Protein AF-A0A4R0I4P5-F1 (afdb_monomer_lite)

Organism: NCBI:txid1124744

pLDDT: mean 71.06, std 12.17, range [37.91, 92.75]

Structure (mmCIF, N/CA/C/O backbone):
data_AF-A0A4R0I4P5-F1
#
_entry.id   AF-A0A4R0I4P5-F1
#
loop_
_atom_site.group_PDB
_atom_site.id
_atom_site.type_symbol
_atom_site.label_atom_id
_atom_site.label_alt_id
_atom_site.label_comp_id
_atom_site.label_asym_id
_atom_site.label_entity_id
_atom_site.label_seq_id
_atom_site.pdbx_PDB_ins_code
_atom_site.Cartn_x
_atom_site.Cartn_y
_atom_site.Cartn_z
_atom_site.occupancy
_atom_site.B_iso_or_equiv
_atom_site.auth_seq_id
_atom_site.auth_comp_id
_atom_site.auth_asym_id
_atom_site.auth_atom_id
_atom_site.pdbx_PDB_model_num
ATOM 1 N N . MET A 1 1 ? 44.957 17.569 17.118 1.00 37.91 1 MET A N 1
ATOM 2 C CA . MET A 1 1 ? 44.377 16.344 17.706 1.00 37.91 1 MET A CA 1
ATOM 3 C C . MET A 1 1 ? 42.873 16.520 17.704 1.00 37.91 1 MET A C 1
ATOM 5 O O . MET A 1 1 ? 42.341 17.150 18.605 1.00 37.91 1 MET A O 1
ATOM 9 N N . THR A 1 2 ? 42.212 16.079 16.639 1.00 39.25 2 THR A N 1
ATOM 10 C CA . THR A 1 2 ? 40.757 16.198 16.506 1.00 39.25 2 THR A CA 1
ATOM 11 C C . THR A 1 2 ? 40.171 14.865 16.936 1.00 39.25 2 THR A C 1
ATOM 13 O O . THR A 1 2 ? 40.421 13.850 16.290 1.00 39.25 2 THR A O 1
ATOM 16 N N . ALA A 1 3 ? 39.478 14.850 18.072 1.00 44.28 3 ALA A N 1
ATOM 17 C CA . ALA A 1 3 ? 38.746 13.679 18.522 1.00 44.28 3 ALA A CA 1
ATOM 18 C C . ALA A 1 3 ? 37.551 13.480 17.581 1.00 44.28 3 ALA A C 1
ATOM 20 O O . ALA A 1 3 ? 36.621 14.285 17.575 1.00 44.28 3 ALA A O 1
ATOM 21 N N . VAL A 1 4 ? 37.607 12.434 16.755 1.00 45.34 4 VAL A N 1
ATOM 22 C CA . VAL A 1 4 ? 36.431 11.904 16.063 1.00 45.34 4 VAL A CA 1
ATOM 23 C C . VAL A 1 4 ? 35.509 11.376 17.153 1.00 45.34 4 VAL A C 1
ATOM 25 O O . VAL A 1 4 ? 35.844 10.419 17.850 1.00 45.34 4 VAL A O 1
ATOM 28 N N . GLY A 1 5 ? 34.387 12.065 17.357 1.00 43.12 5 GLY A N 1
ATOM 29 C CA . GLY A 1 5 ? 33.319 11.580 18.213 1.00 43.12 5 GLY A CA 1
ATOM 30 C C . GLY A 1 5 ? 32.831 10.255 17.649 1.00 43.12 5 GLY A C 1
ATOM 31 O O . GLY A 1 5 ? 32.255 10.221 16.565 1.00 43.12 5 GLY A O 1
ATOM 32 N N . VAL A 1 6 ? 33.112 9.168 18.363 1.00 47.56 6 VAL A N 1
ATOM 33 C CA . VAL A 1 6 ? 32.519 7.860 18.095 1.00 47.56 6 VAL A CA 1
ATOM 34 C C . VAL A 1 6 ? 31.023 8.041 18.309 1.00 47.56 6 VAL A C 1
ATOM 36 O O . VAL A 1 6 ? 30.585 8.272 19.438 1.00 47.56 6 VAL A O 1
ATOM 39 N N . ALA A 1 7 ? 30.251 8.026 17.223 1.00 45.59 7 ALA A N 1
ATOM 40 C CA . ALA A 1 7 ? 28.807 7.925 17.312 1.00 45.59 7 ALA A CA 1
ATOM 41 C C . ALA A 1 7 ? 28.520 6.652 18.110 1.00 45.59 7 ALA A C 1
ATOM 43 O O . ALA A 1 7 ? 28.845 5.556 17.661 1.00 45.59 7 ALA A O 1
ATOM 44 N N . GLN A 1 8 ? 28.009 6.795 19.335 1.00 53.28 8 GLN A N 1
ATOM 45 C CA . GLN A 1 8 ? 27.506 5.640 20.059 1.00 53.28 8 GLN A CA 1
ATOM 46 C C . GLN A 1 8 ? 26.298 5.145 19.275 1.00 53.28 8 GLN A C 1
ATOM 48 O O . GLN A 1 8 ? 25.241 5.775 19.303 1.00 53.28 8 GLN A O 1
ATOM 53 N N . GLU A 1 9 ? 26.487 4.054 18.538 1.00 61.41 9 GLU A N 1
ATOM 54 C CA . GLU A 1 9 ? 25.406 3.255 17.985 1.00 61.41 9 GLU A CA 1
ATOM 55 C C . GLU A 1 9 ? 24.500 2.895 19.158 1.00 61.41 9 GLU A C 1
ATOM 57 O O . GLU A 1 9 ? 24.856 2.111 20.038 1.00 61.41 9 GLU A O 1
ATOM 62 N N . GLN A 1 10 ? 23.374 3.592 19.263 1.00 65.75 10 GLN A N 1
ATOM 63 C CA . GLN A 1 10 ? 22.439 3.392 20.351 1.00 65.75 10 GLN A CA 1
ATOM 64 C C . GLN A 1 10 ? 21.622 2.157 19.979 1.00 65.75 10 GLN A C 1
ATOM 66 O O . GLN A 1 10 ? 20.631 2.239 19.256 1.00 65.75 10 GLN A O 1
ATOM 71 N N . TRP A 1 11 ? 22.122 0.993 20.391 1.00 67.75 11 TRP A N 1
ATOM 72 C CA . TRP A 1 11 ? 21.475 -0.285 20.132 1.00 67.75 11 TRP A CA 1
ATOM 73 C C . TRP A 1 11 ? 20.084 -0.308 20.783 1.00 67.75 11 TRP A C 1
ATOM 75 O O . TRP A 1 11 ? 19.898 0.265 21.864 1.00 67.75 11 TRP A O 1
ATOM 85 N N . PRO A 1 12 ? 19.091 -0.961 20.154 1.00 81.19 12 PRO A N 1
ATOM 86 C CA . PRO A 1 12 ? 17.778 -1.138 20.757 1.00 81.19 12 PRO A CA 1
ATOM 87 C C . PRO A 1 12 ? 17.899 -1.755 22.156 1.00 81.19 12 PRO A C 1
ATOM 89 O O . PRO A 1 12 ? 18.701 -2.659 22.367 1.00 81.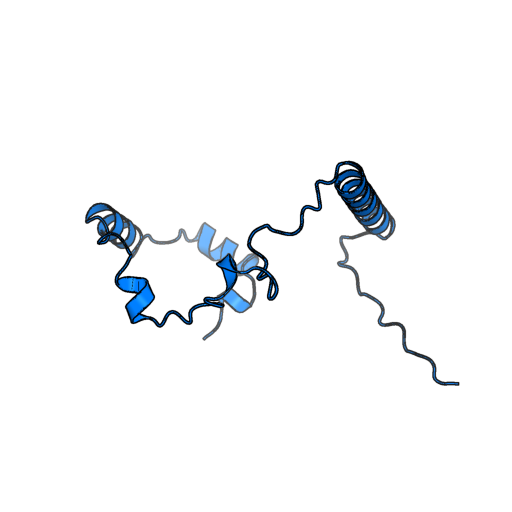19 12 PRO A O 1
ATOM 92 N N . SER A 1 13 ? 17.078 -1.318 23.113 1.00 77.00 13 SER A N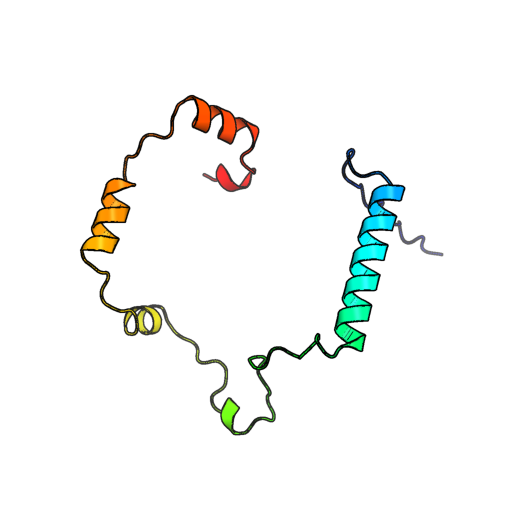 1
ATOM 93 C CA . SER A 1 13 ? 17.170 -1.754 24.521 1.00 77.00 13 SER A CA 1
ATOM 94 C C . SER A 1 13 ? 16.972 -3.260 24.745 1.00 77.00 13 SER A C 1
ATOM 96 O O . SER A 1 13 ? 17.369 -3.787 25.781 1.00 77.00 13 SER A O 1
ATOM 98 N N . TRP A 1 14 ? 16.369 -3.958 23.782 1.00 84.69 14 TRP A N 1
ATOM 99 C CA . TRP A 1 14 ? 16.193 -5.410 23.791 1.00 84.69 14 TRP A CA 1
ATOM 100 C C . TRP A 1 14 ? 17.426 -6.177 23.287 1.00 84.69 14 TRP A C 1
ATOM 102 O O . TRP A 1 14 ? 17.485 -7.399 23.420 1.00 84.69 14 TRP A O 1
ATOM 112 N N . LEU A 1 15 ? 18.405 -5.480 22.709 1.00 86.50 15 LEU A N 1
ATOM 113 C CA . LEU A 1 15 ? 19.543 -6.068 22.022 1.00 86.50 15 LEU A CA 1
ATOM 114 C C . LEU A 1 15 ? 20.792 -5.956 22.905 1.00 86.50 15 LEU A C 1
ATOM 116 O O . LEU A 1 15 ? 21.429 -4.910 23.011 1.00 86.50 15 LEU A O 1
ATOM 120 N N . THR A 1 16 ? 21.121 -7.053 23.590 1.00 89.44 16 THR A N 1
ATOM 121 C CA . THR A 1 16 ? 22.310 -7.123 24.449 1.00 89.44 16 THR A CA 1
ATOM 122 C C . THR A 1 16 ? 23.587 -7.173 23.603 1.00 89.44 16 THR A C 1
ATOM 124 O O . THR A 1 16 ? 23.566 -7.721 22.499 1.00 89.44 16 THR A O 1
ATOM 127 N N . PRO A 1 17 ? 24.730 -6.669 24.101 1.00 86.06 17 PRO A N 1
ATOM 128 C CA . PRO A 1 17 ? 25.991 -6.705 23.353 1.00 86.06 17 PRO A CA 1
ATOM 129 C C . PRO A 1 17 ? 26.426 -8.133 22.986 1.00 86.06 17 PRO A C 1
ATOM 131 O O . PRO A 1 17 ? 27.000 -8.350 21.923 1.00 86.06 17 PRO A O 1
ATOM 134 N N . GLU A 1 18 ? 26.110 -9.122 23.825 1.00 87.38 18 GLU A N 1
ATOM 135 C CA . GLU A 1 18 ? 26.373 -10.535 23.528 1.00 87.38 18 GLU A CA 1
ATOM 136 C C . GLU A 1 18 ? 25.493 -11.064 22.389 1.00 87.38 18 GLU A C 1
ATOM 138 O O . GLU A 1 18 ? 25.975 -11.788 21.518 1.00 87.38 18 GLU A O 1
ATOM 143 N N . LEU A 1 19 ? 24.212 -10.679 22.364 1.00 89.00 19 LEU A N 1
ATOM 144 C CA . LEU A 1 19 ? 23.299 -11.037 21.282 1.00 89.00 19 LEU A CA 1
ATOM 145 C C . LEU A 1 19 ? 23.726 -10.377 19.965 1.00 89.00 19 LEU A C 1
ATOM 147 O O . LEU A 1 19 ? 23.752 -11.058 18.942 1.00 89.00 19 LEU A O 1
ATOM 151 N N . ALA A 1 20 ? 24.128 -9.102 20.010 1.00 89.38 20 ALA A N 1
ATOM 152 C CA . ALA A 1 20 ? 24.688 -8.376 18.870 1.00 89.38 20 ALA A CA 1
ATOM 153 C C . ALA A 1 20 ? 25.899 -9.112 18.291 1.00 89.38 20 ALA A C 1
ATOM 155 O O . ALA A 1 20 ? 25.932 -9.443 17.110 1.00 89.38 20 ALA A O 1
ATOM 156 N N . ALA A 1 21 ? 26.876 -9.422 19.151 1.00 90.75 21 ALA A N 1
ATOM 157 C CA . ALA A 1 21 ? 28.106 -10.088 18.753 1.00 90.75 21 ALA A CA 1
ATOM 158 C C . ALA A 1 21 ? 27.835 -11.467 18.140 1.00 90.75 21 ALA A C 1
ATOM 160 O O . ALA A 1 21 ? 28.458 -11.822 17.142 1.00 90.75 21 ALA A O 1
ATOM 161 N N . ARG A 1 22 ? 26.883 -12.227 18.697 1.00 92.75 22 ARG A N 1
ATOM 162 C CA . ARG A 1 22 ? 26.496 -13.532 18.156 1.00 92.75 22 ARG A CA 1
ATOM 163 C C . ARG A 1 22 ? 25.851 -13.417 16.777 1.00 92.75 22 ARG A C 1
ATOM 165 O O . ARG A 1 22 ? 26.251 -14.155 15.889 1.00 92.75 22 ARG A O 1
ATOM 172 N N . MET A 1 23 ? 24.900 -12.500 16.593 1.00 90.75 23 MET A N 1
ATOM 173 C CA . MET A 1 23 ? 24.245 -12.291 15.295 1.00 90.75 23 MET A CA 1
ATOM 174 C C . MET A 1 23 ? 25.251 -11.850 14.230 1.00 90.75 23 MET A C 1
ATOM 176 O O . MET A 1 23 ? 25.252 -12.385 13.126 1.00 90.75 23 MET A O 1
ATOM 180 N N . THR A 1 24 ? 26.158 -10.933 14.575 1.00 92.38 24 THR A N 1
ATOM 181 C CA . THR A 1 24 ? 27.227 -10.501 13.669 1.00 92.38 24 THR A CA 1
ATOM 182 C C . THR A 1 24 ? 28.177 -11.649 13.332 1.00 92.38 24 THR A C 1
ATOM 184 O O . THR A 1 24 ? 28.544 -11.812 12.173 1.00 92.38 24 THR A O 1
ATOM 187 N N . ALA A 1 25 ? 28.566 -12.468 14.315 1.00 92.56 25 ALA A N 1
ATOM 188 C CA . ALA A 1 25 ? 29.432 -13.623 14.082 1.00 92.56 25 ALA A CA 1
ATOM 189 C C . ALA A 1 25 ? 28.759 -14.691 13.205 1.00 92.56 25 ALA A C 1
ATOM 191 O O . ALA A 1 25 ? 29.413 -15.262 12.337 1.00 92.56 25 ALA A O 1
ATOM 192 N N . GLU A 1 26 ? 27.466 -14.938 13.407 1.00 92.75 26 GLU A N 1
ATOM 193 C CA . GLU A 1 26 ? 26.667 -15.877 12.615 1.00 92.75 26 GLU A CA 1
ATOM 194 C C . GLU A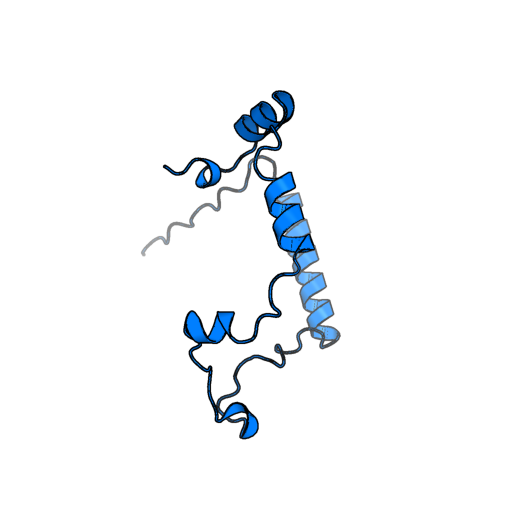 1 26 ? 26.545 -15.414 11.161 1.00 92.75 26 GLU A C 1
ATOM 196 O O . GLU A 1 26 ? 26.886 -16.164 10.251 1.00 92.75 26 GLU A O 1
ATOM 201 N N . LEU A 1 27 ? 26.189 -14.147 10.943 1.00 92.25 27 LEU A N 1
ATOM 202 C CA . LEU A 1 27 ? 26.065 -13.556 9.610 1.00 92.25 27 LEU A CA 1
ATOM 203 C C . LEU A 1 27 ? 27.421 -13.490 8.891 1.00 92.25 27 LEU A C 1
ATOM 205 O O . LEU A 1 27 ? 27.511 -13.728 7.688 1.00 92.25 27 LEU A O 1
ATOM 209 N N . SER A 1 28 ? 28.500 -13.232 9.634 1.00 91.94 28 SER A N 1
ATOM 210 C CA . SER A 1 28 ? 29.864 -13.267 9.102 1.00 91.94 28 SER A CA 1
ATOM 211 C C . SER A 1 28 ? 30.290 -14.682 8.693 1.00 91.94 28 SER A C 1
ATOM 213 O O . SER A 1 28 ? 30.880 -14.857 7.628 1.00 91.94 28 SER A O 1
ATOM 215 N N . ALA A 1 29 ? 29.952 -15.700 9.492 1.00 92.56 29 ALA A N 1
ATOM 216 C CA . ALA A 1 29 ? 30.214 -17.099 9.162 1.00 92.56 29 ALA A CA 1
ATOM 217 C C . ALA A 1 29 ? 29.378 -17.583 7.965 1.00 92.56 29 ALA A C 1
ATOM 219 O O . ALA A 1 29 ? 29.904 -18.290 7.107 1.00 92.56 29 ALA A O 1
ATOM 220 N N . GLU A 1 30 ? 28.109 -17.179 7.879 1.00 88.75 30 GLU A N 1
ATOM 221 C CA . GLU A 1 30 ? 27.232 -17.454 6.737 1.00 88.75 30 GLU A CA 1
ATOM 222 C C . GLU A 1 30 ? 27.780 -16.823 5.455 1.00 88.75 30 GLU A C 1
ATOM 224 O O . GLU A 1 30 ? 27.950 -17.514 4.452 1.00 88.75 30 GLU A O 1
ATOM 229 N N . THR A 1 31 ? 28.163 -15.544 5.510 1.00 86.44 31 THR A N 1
ATOM 230 C CA . THR A 1 31 ? 28.756 -14.834 4.366 1.00 86.44 31 THR A CA 1
ATOM 231 C C . THR A 1 31 ? 30.046 -15.517 3.908 1.00 86.44 31 THR A C 1
ATOM 233 O O . THR A 1 31 ? 30.212 -15.787 2.721 1.00 86.44 31 THR A O 1
ATOM 236 N N . ALA A 1 32 ? 30.928 -15.894 4.840 1.00 88.69 32 ALA A N 1
ATOM 237 C CA . ALA A 1 32 ? 32.156 -16.619 4.518 1.00 88.69 32 ALA A CA 1
ATOM 238 C C . ALA A 1 32 ? 31.883 -18.011 3.914 1.00 88.69 32 ALA A C 1
ATOM 240 O O . ALA A 1 32 ? 32.626 -18.471 3.046 1.00 88.69 32 ALA A O 1
ATOM 241 N N . ALA A 1 33 ? 30.816 -18.694 4.339 1.00 86.81 33 ALA A N 1
ATOM 242 C CA . ALA A 1 33 ? 30.393 -19.960 3.745 1.00 86.81 33 ALA A CA 1
ATOM 243 C C . ALA A 1 33 ? 29.828 -19.768 2.326 1.00 86.81 33 ALA A C 1
ATOM 245 O O . ALA A 1 33 ? 30.129 -20.565 1.434 1.00 86.81 33 ALA A O 1
ATOM 246 N N . MET A 1 34 ? 29.065 -18.698 2.088 1.00 84.12 34 MET A N 1
ATOM 247 C CA . MET A 1 34 ? 28.591 -18.316 0.753 1.00 84.12 34 MET A CA 1
ATOM 248 C C . MET A 1 34 ? 29.758 -17.954 -0.176 1.00 84.12 34 MET A C 1
ATOM 250 O O . MET A 1 34 ? 29.766 -18.371 -1.331 1.00 84.12 34 MET A O 1
ATOM 254 N N . GLU A 1 35 ? 30.785 -17.263 0.324 1.00 83.56 35 GLU A N 1
ATOM 255 C CA . GLU A 1 35 ? 32.026 -16.991 -0.415 1.00 83.56 35 GLU A CA 1
ATOM 256 C C . GLU A 1 35 ? 32.792 -18.275 -0.744 1.00 83.56 35 GLU A C 1
ATOM 258 O O . GLU A 1 35 ? 33.168 -18.501 -1.894 1.00 83.56 35 GLU A O 1
ATOM 263 N N . ALA A 1 36 ? 32.979 -19.156 0.242 1.00 84.38 36 ALA A N 1
ATOM 264 C CA . ALA A 1 36 ? 33.703 -20.413 0.066 1.00 84.38 36 ALA A CA 1
ATOM 265 C C . ALA A 1 36 ? 33.010 -21.375 -0.914 1.00 84.38 36 ALA A C 1
ATOM 267 O O . ALA A 1 36 ? 33.675 -22.166 -1.583 1.00 84.38 36 ALA A O 1
ATOM 268 N N . THR A 1 37 ? 31.681 -21.313 -1.003 1.00 83.25 37 THR A N 1
ATOM 269 C CA . THR A 1 37 ? 30.874 -22.113 -1.938 1.00 83.25 37 THR A CA 1
ATOM 270 C C . THR A 1 37 ? 30.691 -21.443 -3.300 1.00 83.25 37 THR A C 1
ATOM 272 O O . THR A 1 37 ? 30.086 -22.042 -4.186 1.00 83.25 37 THR A O 1
ATOM 275 N N . GLY A 1 38 ? 31.217 -20.227 -3.492 1.00 74.50 38 GLY A N 1
ATOM 276 C CA . GLY A 1 38 ? 31.014 -19.448 -4.714 1.00 74.50 38 GLY A CA 1
ATOM 277 C C . GLY A 1 38 ? 29.566 -18.991 -4.914 1.00 74.50 38 GLY A C 1
ATOM 278 O O . GLY A 1 38 ? 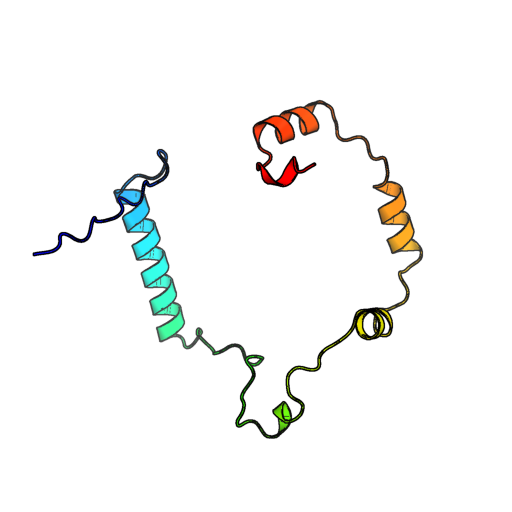29.199 -18.626 -6.023 1.00 74.50 38 GLY A O 1
ATOM 279 N N . SER A 1 39 ? 28.742 -19.010 -3.860 1.00 65.94 39 SER A N 1
ATOM 280 C CA . SER A 1 39 ? 27.339 -18.583 -3.882 1.00 65.94 39 SER A CA 1
ATOM 281 C C . SER A 1 39 ? 27.172 -17.061 -3.911 1.00 65.94 39 SER A C 1
ATOM 283 O O . SER A 1 39 ? 26.065 -16.591 -4.168 1.00 65.94 39 SER A O 1
ATOM 285 N N . LEU A 1 40 ? 28.238 -16.281 -3.688 1.00 65.69 40 LEU A N 1
ATOM 286 C CA . LEU A 1 40 ? 28.270 -14.851 -4.025 1.00 65.69 40 LEU A CA 1
ATOM 287 C C . LEU A 1 40 ? 28.476 -14.654 -5.536 1.00 65.69 40 LEU A C 1
ATOM 289 O O . LEU A 1 40 ? 29.404 -13.972 -5.973 1.00 65.69 40 LEU A O 1
ATOM 293 N N . VAL A 1 41 ? 27.632 -15.290 -6.346 1.00 67.00 41 VAL A N 1
ATOM 294 C CA . VAL A 1 41 ? 27.588 -15.030 -7.784 1.00 67.00 41 VAL A CA 1
ATOM 295 C C . VAL A 1 41 ? 27.120 -13.585 -7.954 1.00 67.00 41 VAL A C 1
ATOM 297 O O . VAL A 1 41 ? 26.097 -13.193 -7.387 1.00 67.00 41 VAL A O 1
ATOM 300 N N . ARG A 1 42 ? 27.901 -12.773 -8.685 1.00 67.31 42 ARG A N 1
ATOM 301 C CA . ARG A 1 42 ? 27.452 -11.453 -9.154 1.00 67.31 42 ARG A CA 1
ATOM 302 C C . ARG A 1 42 ? 26.095 -11.683 -9.822 1.00 67.31 42 ARG A C 1
ATOM 304 O O . ARG A 1 42 ? 26.046 -12.552 -10.683 1.00 67.31 42 ARG A O 1
ATOM 311 N N . PRO A 1 43 ? 25.032 -10.958 -9.448 1.00 67.62 43 PRO A N 1
ATOM 312 C CA . PRO A 1 43 ? 23.755 -11.085 -10.131 1.00 67.62 43 PRO A CA 1
ATOM 313 C C . PRO A 1 43 ? 23.968 -11.023 -11.652 1.00 67.62 43 PRO A C 1
ATOM 315 O O . PRO A 1 43 ? 24.612 -10.088 -12.139 1.00 67.62 43 PRO A O 1
ATOM 318 N N . ASP A 1 44 ? 23.515 -12.053 -12.375 1.00 65.12 44 ASP A N 1
ATOM 319 C CA . ASP A 1 44 ? 23.732 -12.200 -13.827 1.00 65.12 44 ASP A CA 1
ATOM 320 C C . ASP A 1 44 ? 23.069 -11.061 -14.635 1.00 65.12 44 ASP A C 1
ATOM 322 O O . ASP A 1 44 ? 23.334 -10.885 -15.819 1.00 65.12 44 ASP A O 1
ATOM 326 N N . ASP A 1 45 ? 22.210 -10.274 -13.987 1.00 66.19 45 ASP A N 1
ATOM 327 C CA . ASP A 1 45 ? 21.505 -9.103 -14.504 1.00 66.19 45 ASP A CA 1
ATOM 328 C C . ASP A 1 45 ? 22.242 -7.773 -14.252 1.00 66.19 45 ASP A C 1
ATOM 330 O O . ASP A 1 45 ? 21.782 -6.713 -14.688 1.00 66.19 45 ASP A O 1
ATOM 334 N N . LEU A 1 46 ? 23.382 -7.785 -13.550 1.00 68.50 46 LEU A N 1
ATOM 335 C CA . LEU A 1 46 ? 24.131 -6.563 -13.287 1.00 68.50 46 LEU A CA 1
ATOM 336 C C . LEU A 1 46 ? 24.786 -6.081 -14.581 1.00 68.50 46 LEU A C 1
ATOM 338 O O . LEU A 1 46 ? 25.805 -6.639 -14.984 1.00 68.50 46 LEU A O 1
ATOM 342 N N . TYR A 1 47 ? 24.245 -5.001 -15.153 1.00 67.25 47 TYR A N 1
ATOM 343 C CA . TYR A 1 47 ? 24.715 -4.358 -16.385 1.00 67.25 47 TYR A CA 1
ATOM 344 C C . TYR A 1 47 ? 26.240 -4.419 -16.543 1.00 67.25 47 TYR A C 1
ATOM 346 O O . TYR A 1 47 ? 26.987 -3.837 -15.747 1.00 67.25 47 TYR A O 1
ATOM 354 N N . ASP A 1 48 ? 26.694 -5.144 -17.564 1.00 71.00 48 ASP A N 1
ATOM 355 C CA . ASP A 1 48 ? 28.096 -5.212 -17.937 1.00 71.00 48 ASP A CA 1
ATOM 356 C C . ASP A 1 48 ? 28.337 -4.295 -19.144 1.00 71.00 48 ASP A C 1
ATOM 358 O O . ASP A 1 48 ? 27.842 -4.571 -20.237 1.00 71.00 48 ASP A O 1
ATOM 362 N N . PRO A 1 49 ? 29.064 -3.177 -18.973 1.00 67.19 49 PRO A N 1
ATOM 363 C CA . PRO A 1 49 ? 29.326 -2.256 -20.072 1.00 67.19 49 PRO A CA 1
ATOM 364 C C . PRO A 1 49 ? 30.215 -2.861 -21.172 1.00 67.19 49 PRO A C 1
ATOM 366 O O . PRO A 1 49 ? 30.312 -2.263 -22.243 1.00 67.19 49 PRO A O 1
ATOM 369 N N . GLU A 1 50 ? 30.880 -3.995 -20.919 1.00 69.94 50 GLU A N 1
ATOM 370 C CA . GLU A 1 50 ? 31.730 -4.693 -21.890 1.00 69.94 50 GLU A CA 1
ATOM 371 C C . GLU A 1 50 ? 31.013 -5.861 -22.593 1.00 69.94 50 GLU A C 1
ATOM 373 O O . GLU A 1 50 ? 31.565 -6.429 -23.538 1.00 69.94 50 GLU A O 1
ATOM 378 N N . ASP A 1 51 ? 29.786 -6.204 -22.182 1.00 69.81 51 ASP A N 1
ATOM 379 C CA . ASP A 1 51 ? 28.990 -7.259 -22.810 1.00 69.81 51 ASP A CA 1
ATOM 380 C C . ASP A 1 51 ? 28.333 -6.751 -24.116 1.00 69.81 51 ASP A C 1
ATOM 382 O O . ASP A 1 51 ? 27.507 -5.829 -24.085 1.00 69.81 51 ASP A O 1
ATOM 386 N N . PRO A 1 52 ? 28.675 -7.331 -25.286 1.00 64.25 52 PRO A N 1
ATOM 387 C CA . PRO A 1 52 ? 28.102 -6.937 -26.572 1.00 64.25 52 PRO A CA 1
ATOM 388 C C . PRO A 1 52 ? 26.594 -7.206 -26.678 1.00 64.25 52 PRO A C 1
ATOM 390 O O . PRO A 1 52 ? 25.932 -6.529 -27.467 1.00 64.25 52 PRO A O 1
ATOM 393 N N . ASP A 1 53 ? 26.042 -8.131 -25.887 1.00 63.97 53 ASP A N 1
ATOM 394 C CA . ASP A 1 53 ? 24.602 -8.404 -25.830 1.00 63.97 53 ASP A CA 1
ATOM 395 C C . ASP A 1 53 ? 23.867 -7.412 -24.896 1.00 63.97 53 ASP A C 1
ATOM 397 O O . ASP A 1 53 ? 22.675 -7.149 -25.080 1.00 63.97 53 ASP A O 1
ATOM 401 N N . CYS A 1 54 ? 24.585 -6.744 -23.979 1.00 58.66 54 CYS A N 1
ATOM 402 C CA . CYS A 1 54 ? 24.103 -5.610 -23.172 1.00 58.66 54 CYS A CA 1
ATOM 403 C C . CYS A 1 54 ? 24.151 -4.253 -23.898 1.00 58.66 54 CYS A C 1
ATOM 405 O O . CYS A 1 54 ? 23.756 -3.234 -23.322 1.00 58.66 54 CYS A O 1
ATOM 407 N N . ALA A 1 55 ? 24.590 -4.198 -25.161 1.00 57.72 55 ALA A N 1
ATOM 408 C CA . ALA A 1 55 ? 24.812 -2.951 -25.906 1.00 57.72 55 ALA A CA 1
ATOM 409 C C . ALA A 1 55 ? 23.570 -2.042 -26.059 1.00 57.72 55 ALA A C 1
ATOM 411 O O . ALA A 1 55 ? 23.698 -0.897 -26.497 1.00 57.72 55 ALA A O 1
ATOM 412 N N . SER A 1 56 ? 22.371 -2.515 -25.697 1.00 62.16 56 SER A N 1
ATOM 413 C CA . SER A 1 56 ? 21.159 -1.690 -25.672 1.00 62.16 56 SER A CA 1
ATOM 414 C C . SER A 1 56 ? 21.020 -0.802 -24.425 1.00 62.16 56 SER A C 1
ATOM 416 O O . SER A 1 56 ? 20.131 0.051 -24.422 1.00 62.16 56 SER A O 1
ATOM 418 N N . GLY A 1 57 ? 21.865 -0.957 -23.396 1.00 65.31 57 GLY A N 1
ATOM 419 C CA . GLY A 1 57 ? 21.756 -0.192 -22.148 1.00 65.31 57 GLY A CA 1
ATOM 420 C C . GLY A 1 57 ? 20.448 -0.446 -21.377 1.00 65.31 57 GLY A C 1
ATOM 421 O O . GLY A 1 57 ? 19.549 -1.134 -21.869 1.00 65.31 57 GLY A O 1
ATOM 422 N N . PRO A 1 58 ? 20.292 0.121 -20.167 1.00 66.94 58 PRO A N 1
ATOM 423 C CA . PRO A 1 58 ? 18.992 0.187 -19.512 1.00 66.94 58 PRO A CA 1
ATOM 424 C C . PRO A 1 58 ? 18.028 0.974 -20.405 1.00 66.94 58 PRO A C 1
ATOM 426 O O . PRO A 1 58 ? 18.248 2.157 -20.680 1.00 66.94 58 PRO A O 1
ATOM 429 N N . ARG A 1 59 ? 16.969 0.318 -20.883 1.00 71.44 59 ARG A N 1
ATOM 430 C CA . ARG A 1 59 ? 15.903 1.002 -21.616 1.00 71.44 59 ARG A CA 1
ATOM 431 C C . ARG A 1 59 ? 15.079 1.773 -20.595 1.00 71.44 59 ARG A C 1
ATOM 433 O O . ARG A 1 59 ? 14.578 1.191 -19.638 1.00 71.44 59 ARG A O 1
ATOM 440 N N . PHE A 1 60 ? 14.984 3.084 -20.781 1.00 71.81 60 PHE A N 1
ATOM 441 C CA . PHE A 1 60 ? 14.010 3.881 -20.051 1.00 71.81 60 PHE A CA 1
ATOM 442 C C . PHE A 1 60 ? 12.634 3.486 -20.573 1.00 71.81 60 PHE A C 1
ATOM 444 O O . PHE A 1 60 ? 12.350 3.732 -21.740 1.00 71.81 60 PHE A O 1
ATOM 451 N N . LEU A 1 61 ? 11.858 2.821 -19.721 1.00 75.50 61 LEU A N 1
ATOM 452 C CA . LEU A 1 61 ? 10.444 2.558 -19.946 1.00 75.50 61 LEU A CA 1
ATOM 453 C C . LEU A 1 61 ? 9.673 3.742 -19.370 1.00 75.50 61 LEU A C 1
ATOM 455 O O . LEU A 1 61 ? 9.914 4.123 -18.217 1.00 75.50 61 LEU A O 1
ATOM 459 N N . ASP A 1 62 ? 8.805 4.347 -20.167 1.00 76.00 62 ASP A N 1
ATOM 460 C CA . ASP A 1 62 ? 7.828 5.298 -19.653 1.00 76.00 62 ASP A CA 1
ATOM 461 C C . ASP A 1 62 ? 6.585 4.574 -19.094 1.00 76.00 62 ASP A C 1
ATOM 463 O O . ASP A 1 62 ? 6.510 3.343 -19.060 1.00 76.00 62 ASP A O 1
ATOM 467 N N . GLU A 1 63 ? 5.635 5.333 -18.540 1.00 69.50 63 GLU A N 1
ATOM 468 C CA . GLU A 1 63 ? 4.409 4.746 -17.985 1.00 69.50 63 GLU A CA 1
ATOM 469 C C . GLU A 1 63 ? 3.607 4.006 -19.066 1.00 69.50 63 GLU A C 1
ATOM 471 O O . GLU A 1 63 ? 2.975 2.999 -18.767 1.00 69.50 63 GLU A O 1
ATOM 476 N N . GLU A 1 64 ? 3.660 4.464 -20.317 1.00 71.12 64 GLU A N 1
ATOM 477 C CA . GLU A 1 64 ? 2.916 3.895 -21.441 1.00 71.12 64 GLU A CA 1
ATOM 478 C C . GLU A 1 64 ? 3.530 2.546 -21.856 1.00 71.12 64 GLU A C 1
ATOM 480 O O . GLU A 1 64 ? 2.805 1.555 -21.966 1.00 71.12 64 GLU A O 1
ATOM 485 N N . ASP A 1 65 ? 4.864 2.464 -21.916 1.00 74.00 65 ASP A N 1
ATOM 486 C CA . ASP A 1 65 ? 5.619 1.229 -22.156 1.00 74.00 65 ASP A CA 1
ATOM 487 C C . ASP A 1 65 ? 5.309 0.131 -21.117 1.00 74.00 65 ASP A C 1
ATOM 489 O O . ASP A 1 65 ? 5.340 -1.061 -21.424 1.00 74.00 65 ASP A O 1
ATOM 493 N N . LEU A 1 66 ? 5.011 0.512 -19.867 1.00 68.25 66 LEU A N 1
ATOM 494 C CA . LEU A 1 66 ? 4.718 -0.436 -18.787 1.00 68.25 66 LEU A CA 1
ATOM 495 C C . LEU A 1 66 ? 3.319 -1.055 -18.907 1.00 68.25 66 LEU A C 1
ATOM 497 O O . LEU A 1 66 ? 3.121 -2.208 -18.517 1.00 68.25 66 LEU A O 1
ATOM 501 N N . TYR A 1 67 ? 2.342 -0.297 -19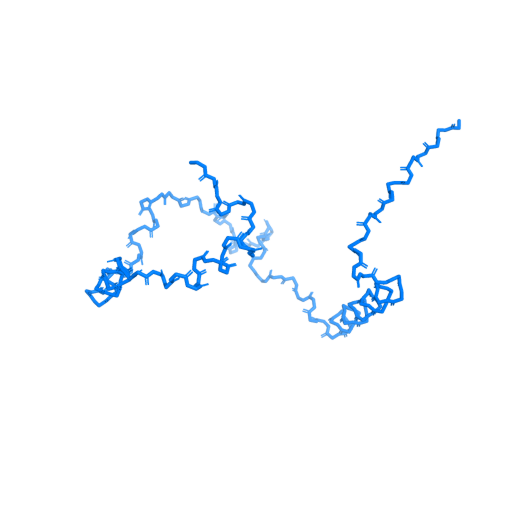.405 1.00 66.50 67 TYR A N 1
ATOM 502 C CA . TYR A 1 67 ? 0.957 -0.760 -19.511 1.00 66.50 67 TYR A CA 1
ATOM 503 C C . TYR A 1 67 ? 0.670 -1.523 -20.809 1.00 66.50 67 TYR A C 1
ATOM 505 O O . TYR A 1 67 ? -0.288 -2.299 -20.834 1.00 66.50 67 TYR A O 1
ATOM 513 N N . ASP A 1 68 ? 1.497 -1.357 -21.844 1.00 73.19 68 ASP A N 1
ATOM 514 C CA . ASP A 1 68 ? 1.329 -2.024 -23.142 1.00 73.19 68 ASP A CA 1
ATOM 515 C C . ASP A 1 68 ? 1.639 -3.535 -23.105 1.00 73.19 68 ASP A C 1
ATOM 517 O O . ASP A 1 68 ? 1.009 -4.313 -23.828 1.00 73.19 68 ASP A O 1
ATOM 521 N N . ASP A 1 69 ? 2.547 -3.975 -22.226 1.00 72.25 69 ASP A N 1
ATOM 522 C CA . ASP A 1 69 ? 2.969 -5.384 -22.110 1.00 72.25 69 ASP A CA 1
ATOM 523 C C . ASP A 1 69 ? 2.213 -6.179 -21.030 1.00 72.25 69 ASP A C 1
ATOM 525 O O . ASP A 1 69 ? 2.375 -7.401 -20.904 1.00 72.25 69 ASP A O 1
ATOM 529 N N . LEU A 1 70 ? 1.370 -5.518 -20.231 1.00 67.62 70 LEU A N 1
ATOM 530 C CA . LEU A 1 70 ? 0.610 -6.199 -19.191 1.00 67.62 70 LEU A CA 1
ATOM 531 C C . LEU A 1 70 ? -0.572 -6.961 -19.805 1.00 67.62 70 LEU A C 1
ATOM 533 O O . LEU A 1 70 ? -1.332 -6.406 -20.606 1.00 67.62 70 LEU A O 1
ATOM 537 N N . PRO A 1 71 ? -0.794 -8.231 -19.412 1.00 69.12 71 PRO 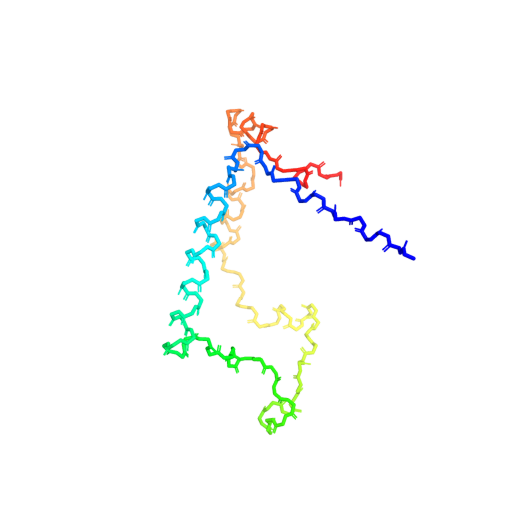A N 1
ATOM 538 C CA . PRO A 1 71 ? -2.016 -8.912 -19.794 1.00 69.12 71 PRO A CA 1
ATOM 539 C C . PRO A 1 71 ? -3.208 -8.075 -19.307 1.00 69.12 71 PRO A C 1
ATOM 541 O O . PRO A 1 71 ? -3.171 -7.563 -18.183 1.00 69.12 71 PRO A O 1
ATOM 544 N N . PRO A 1 72 ? -4.270 -7.924 -20.120 1.00 72.25 72 PRO A N 1
ATOM 545 C CA . PRO A 1 72 ? -5.452 -7.193 -19.694 1.00 72.25 72 PRO A CA 1
ATOM 546 C C . PRO A 1 72 ? -5.935 -7.804 -18.381 1.00 72.25 72 PRO A C 1
ATOM 548 O O . PRO A 1 72 ? -6.160 -9.018 -18.339 1.00 72.25 72 PRO A O 1
ATOM 551 N N . MET A 1 73 ? -6.047 -6.980 -17.327 1.00 63.44 73 MET A N 1
ATOM 552 C CA . MET A 1 73 ? -6.471 -7.437 -15.999 1.00 63.44 73 MET A CA 1
ATOM 553 C C . MET A 1 73 ? -7.650 -8.391 -16.155 1.00 63.44 73 MET A C 1
ATOM 555 O O . MET A 1 73 ? -8.657 -8.054 -16.795 1.00 63.44 73 MET A O 1
ATOM 559 N N . SER A 1 74 ? -7.513 -9.602 -15.609 1.00 63.31 74 SER A N 1
ATOM 560 C CA . SER A 1 74 ? -8.611 -10.553 -15.642 1.00 63.31 74 SER A CA 1
ATOM 561 C C . SER A 1 74 ? -9.807 -9.887 -14.975 1.00 63.31 74 SER A C 1
ATOM 563 O O . SER A 1 74 ? -9.670 -9.220 -13.950 1.00 63.31 74 SER A O 1
ATOM 565 N N . ARG A 1 75 ? -11.013 -10.083 -15.517 1.00 60.75 75 ARG A N 1
ATOM 566 C CA . ARG A 1 75 ? -12.240 -9.617 -14.846 1.00 60.75 75 ARG A CA 1
ATOM 567 C C . ARG A 1 75 ? -12.315 -10.122 -13.400 1.00 60.75 75 ARG A C 1
ATOM 569 O O . ARG A 1 75 ? -12.952 -9.480 -12.581 1.00 60.75 75 ARG A O 1
ATOM 576 N N . VAL A 1 76 ? -11.670 -11.254 -13.108 1.00 57.31 76 VAL A N 1
ATOM 577 C CA . VAL A 1 76 ? -11.539 -11.827 -11.764 1.00 57.31 76 VAL A CA 1
ATOM 578 C C . VAL A 1 76 ? -10.610 -10.992 -10.875 1.00 57.31 76 VAL A C 1
ATOM 580 O O . VAL A 1 76 ? -10.981 -10.737 -9.736 1.00 57.31 76 VAL A O 1
ATOM 583 N N . ASP A 1 77 ? -9.482 -10.497 -11.397 1.00 62.72 77 ASP A N 1
ATOM 584 C CA . ASP A 1 77 ? -8.542 -9.657 -10.637 1.00 62.72 77 ASP A CA 1
ATOM 585 C C . ASP A 1 77 ? -9.210 -8.336 -10.238 1.00 62.72 77 ASP A C 1
ATOM 587 O O . ASP A 1 77 ? -9.147 -7.934 -9.082 1.00 62.72 77 ASP A O 1
ATOM 591 N N . GLY A 1 78 ? -9.943 -7.696 -11.157 1.00 62.66 78 GLY A N 1
ATOM 592 C CA . GLY A 1 78 ? -10.706 -6.479 -10.846 1.00 62.66 78 GLY A CA 1
ATOM 593 C C . GLY A 1 78 ? -11.787 -6.694 -9.777 1.00 62.66 78 GLY A C 1
ATOM 594 O O . GLY A 1 78 ? -11.974 -5.846 -8.908 1.00 62.66 78 GLY A O 1
ATOM 595 N N . LEU A 1 79 ? -12.456 -7.853 -9.798 1.00 59.34 79 LEU A N 1
ATOM 596 C CA . LEU A 1 79 ? -13.487 -8.207 -8.819 1.00 59.34 79 LEU A CA 1
ATOM 597 C C . LEU A 1 79 ? -12.908 -8.546 -7.440 1.00 59.34 79 LEU A C 1
ATOM 599 O O . LEU A 1 79 ? -13.551 -8.242 -6.441 1.00 59.34 79 LEU A O 1
ATOM 603 N N . GLU A 1 80 ? -11.715 -9.144 -7.348 1.00 60.75 80 GLU A N 1
ATOM 604 C CA . GLU A 1 80 ? -11.054 -9.335 -6.051 1.00 60.75 80 GLU A CA 1
ATOM 605 C C . GLU A 1 80 ? -10.776 -7.984 -5.387 1.00 60.75 80 GLU A C 1
ATOM 607 O O . GLU A 1 80 ? -11.153 -7.795 -4.233 1.00 60.75 80 GLU A O 1
ATOM 612 N N . TRP A 1 81 ? -10.228 -7.008 -6.117 1.00 64.00 81 TRP A N 1
ATOM 613 C CA . TRP A 1 81 ? -10.010 -5.653 -5.596 1.00 64.00 81 TRP A CA 1
ATOM 614 C C . TRP A 1 81 ? -11.306 -4.966 -5.142 1.00 64.00 81 TRP A C 1
ATOM 616 O O . TRP A 1 81 ? -11.311 -4.316 -4.097 1.00 64.00 81 TRP A O 1
ATOM 626 N N . GLU A 1 82 ? -12.412 -5.144 -5.868 1.00 62.16 82 GLU A N 1
ATOM 627 C CA . GLU A 1 82 ? -13.734 -4.637 -5.468 1.00 62.16 82 GLU A CA 1
ATOM 628 C C . GLU A 1 82 ? -14.289 -5.326 -4.207 1.00 62.16 82 GLU A C 1
ATOM 630 O O . GLU A 1 82 ? -15.006 -4.693 -3.436 1.00 62.16 82 GLU A O 1
ATOM 635 N N . LEU A 1 83 ? -13.940 -6.592 -3.955 1.00 63.50 83 LEU A N 1
ATOM 636 C CA . LEU A 1 83 ? -14.330 -7.317 -2.738 1.00 63.50 83 LEU A CA 1
ATOM 637 C C . LEU A 1 83 ? -13.520 -6.883 -1.508 1.00 63.50 83 LEU A C 1
ATOM 639 O O . LEU A 1 83 ? -14.041 -6.903 -0.393 1.00 63.50 83 LEU A O 1
ATOM 643 N N . TRP A 1 84 ? -12.268 -6.466 -1.703 1.00 65.75 84 TRP A N 1
ATOM 644 C CA . TRP A 1 84 ? -11.459 -5.830 -0.658 1.00 65.75 84 TRP A CA 1
ATOM 645 C C . TRP A 1 84 ? -11.833 -4.353 -0.450 1.00 65.75 84 TRP A C 1
ATOM 647 O O . TRP A 1 84 ? -11.650 -3.819 0.648 1.00 65.75 84 TRP A O 1
ATOM 657 N N . ALA A 1 85 ? -12.387 -3.683 -1.467 1.00 65.81 85 ALA A N 1
ATOM 658 C CA . ALA A 1 85 ? -12.855 -2.304 -1.381 1.00 65.81 85 ALA A CA 1
ATOM 659 C C . ALA A 1 85 ? -14.080 -2.194 -0.455 1.00 65.81 85 ALA A C 1
ATOM 661 O O . ALA A 1 85 ? -15.223 -2.402 -0.851 1.00 65.81 85 ALA A O 1
ATOM 662 N N . GLY A 1 86 ? -13.832 -1.834 0.805 1.00 61.38 86 GLY A N 1
ATOM 663 C CA . GLY A 1 86 ? -14.873 -1.714 1.828 1.00 61.38 86 GLY A CA 1
ATOM 664 C C . GLY A 1 86 ? -14.980 -2.916 2.763 1.00 61.38 86 GLY A C 1
ATOM 665 O O . GLY A 1 86 ? -15.907 -2.953 3.569 1.00 61.38 86 GLY A O 1
ATOM 666 N N . ALA A 1 87 ? -14.034 -3.862 2.707 1.00 69.00 87 ALA A N 1
ATOM 667 C CA . ALA A 1 87 ? -13.832 -4.804 3.801 1.00 69.00 87 ALA A CA 1
ATOM 668 C C . ALA A 1 87 ? -13.484 -4.003 5.070 1.00 69.00 87 ALA A C 1
ATOM 670 O O . ALA A 1 87 ? -12.411 -3.401 5.164 1.00 69.00 87 ALA A O 1
ATOM 671 N N . GLU A 1 88 ? -14.428 -3.920 6.012 1.00 65.50 88 GLU A N 1
ATOM 672 C CA . GLU A 1 88 ? -14.210 -3.236 7.284 1.00 65.50 88 GLU A CA 1
ATOM 673 C C . GLU A 1 88 ? -13.121 -3.973 8.058 1.00 65.50 88 GLU A C 1
ATOM 675 O O . GLU A 1 88 ? -13.247 -5.151 8.381 1.00 65.50 88 GLU A O 1
ATOM 680 N N . GLN A 1 89 ? -12.034 -3.266 8.342 1.00 65.56 89 GLN A N 1
ATOM 681 C CA . GLN A 1 89 ? -11.024 -3.746 9.262 1.00 65.56 89 GLN A CA 1
ATOM 682 C C . GLN A 1 89 ? -11.634 -3.788 10.671 1.00 65.56 89 GLN A C 1
ATOM 684 O O . GLN A 1 89 ? -12.104 -2.758 11.168 1.00 65.56 89 GLN A O 1
ATOM 689 N N . ASP A 1 90 ? -11.616 -4.956 11.314 1.00 74.25 90 ASP A N 1
ATOM 690 C CA . ASP A 1 90 ? -12.237 -5.152 12.626 1.00 74.25 90 ASP A CA 1
ATOM 691 C C . ASP A 1 90 ? -11.682 -4.149 13.659 1.00 74.25 90 ASP A C 1
ATOM 693 O O . ASP A 1 90 ? -10.492 -3.820 13.666 1.00 74.25 90 ASP A O 1
ATOM 697 N N . GLU A 1 91 ? -12.520 -3.684 14.595 1.00 69.12 91 GLU A N 1
ATOM 698 C CA . GLU A 1 91 ? -12.137 -2.732 15.661 1.00 69.12 91 GLU A CA 1
ATOM 699 C C . GLU A 1 91 ? -10.862 -3.184 16.406 1.00 69.12 91 GLU A C 1
ATOM 701 O O . GLU A 1 91 ? -9.988 -2.374 16.724 1.00 69.12 91 GLU A O 1
ATOM 706 N N . ALA A 1 92 ? -10.723 -4.497 16.618 1.00 67.56 92 ALA A N 1
ATOM 707 C CA . ALA A 1 92 ? -9.556 -5.111 17.245 1.00 67.56 92 ALA A CA 1
ATOM 708 C C . ALA A 1 92 ? -8.281 -4.982 16.395 1.00 67.56 92 ALA A C 1
ATOM 710 O O . ALA A 1 92 ? -7.201 -4.712 16.924 1.00 67.56 92 ALA A O 1
ATOM 711 N N . GLU A 1 93 ? -8.389 -5.141 15.079 1.00 69.31 93 GLU A N 1
ATOM 712 C CA . GLU A 1 93 ? -7.271 -4.985 14.153 1.00 69.31 93 GLU A CA 1
ATOM 713 C C . GLU A 1 93 ? -6.885 -3.514 13.998 1.00 69.31 93 GLU A C 1
ATOM 715 O O . GLU A 1 93 ? -5.699 -3.193 13.918 1.00 69.31 93 GLU A O 1
ATOM 720 N N . ARG A 1 94 ? -7.864 -2.603 14.021 1.00 74.50 94 ARG A N 1
ATOM 721 C CA . ARG A 1 94 ? -7.625 -1.156 13.979 1.00 74.50 94 ARG A CA 1
ATOM 722 C C . ARG A 1 94 ? -6.876 -0.663 15.216 1.00 74.50 94 ARG A C 1
ATOM 724 O O . ARG A 1 94 ? -5.934 0.120 15.094 1.00 74.50 94 ARG A O 1
ATOM 731 N N . GLU A 1 95 ? -7.252 -1.138 16.401 1.00 72.25 95 GLU A N 1
ATOM 732 C CA . GLU A 1 95 ? -6.524 -0.851 17.643 1.00 72.25 95 GLU A CA 1
ATOM 733 C C . GLU A 1 95 ? -5.121 -1.474 17.641 1.00 72.25 95 GLU A C 1
ATOM 735 O O . GLU A 1 95 ? -4.150 -0.831 18.045 1.00 72.25 95 GLU A O 1
ATOM 740 N N . MET A 1 96 ? -4.965 -2.687 17.101 1.00 71.75 96 MET A N 1
ATOM 741 C CA . MET A 1 96 ? -3.647 -3.306 16.952 1.00 71.75 96 MET A CA 1
ATOM 742 C C . MET A 1 96 ? -2.734 -2.505 16.014 1.00 71.75 96 MET A C 1
ATOM 744 O O . MET A 1 96 ? -1.557 -2.318 16.327 1.00 71.75 96 MET A O 1
ATOM 748 N N . LEU A 1 97 ? -3.261 -2.001 14.893 1.00 71.19 97 LEU A N 1
ATOM 749 C CA . LEU A 1 97 ? -2.512 -1.137 13.984 1.00 71.19 97 LEU A CA 1
ATOM 750 C C . LEU A 1 97 ? -2.200 0.215 14.621 1.00 71.19 97 LEU A C 1
ATOM 752 O O . LEU A 1 97 ? -1.088 0.690 14.465 1.00 71.19 97 LEU A O 1
ATOM 756 N N . ARG A 1 98 ? -3.084 0.821 15.418 1.00 72.94 98 ARG A N 1
ATOM 757 C CA . ARG A 1 98 ? -2.717 2.040 16.169 1.00 72.94 98 ARG A CA 1
ATOM 758 C C . ARG A 1 98 ? -1.521 1.828 17.094 1.00 72.94 98 ARG A C 1
ATOM 760 O O . ARG A 1 98 ? -0.717 2.738 17.269 1.00 72.94 98 ARG A O 1
ATOM 767 N N . LEU A 1 99 ? -1.396 0.633 17.668 1.00 73.81 99 LEU A N 1
ATOM 768 C CA . LEU A 1 99 ? -0.303 0.286 18.574 1.00 73.81 99 LEU A CA 1
ATOM 769 C C . LEU A 1 99 ? 0.987 -0.127 17.853 1.00 73.81 99 LEU A C 1
ATOM 771 O O . LEU A 1 99 ? 2.071 0.076 18.397 1.00 73.81 99 LEU A O 1
ATOM 775 N N . LYS A 1 100 ? 0.887 -0.745 16.670 1.00 77.44 100 LYS A N 1
ATOM 776 C CA . LYS A 1 100 ? 2.030 -1.355 15.966 1.00 77.44 100 LYS A CA 1
ATOM 777 C C . LYS A 1 100 ? 2.402 -0.696 14.646 1.00 77.44 100 LYS A C 1
ATOM 779 O O . LYS A 1 100 ? 3.463 -1.014 14.110 1.00 77.44 100 LYS A O 1
ATOM 784 N N . ALA A 1 101 ? 1.550 0.158 14.093 1.00 76.69 101 ALA A N 1
ATOM 785 C CA . ALA A 1 101 ? 1.797 0.710 12.779 1.00 76.69 101 ALA A CA 1
ATOM 786 C C . ALA A 1 101 ? 2.954 1.718 12.847 1.00 76.69 101 ALA A C 1
ATOM 788 O O . ALA A 1 101 ? 3.001 2.578 13.733 1.00 76.69 101 ALA A O 1
ATOM 789 N N . PRO A 1 102 ? 3.914 1.602 11.922 1.00 74.12 102 PRO A N 1
ATOM 790 C CA . PRO A 1 102 ? 5.028 2.528 11.826 1.00 74.12 102 PRO A CA 1
ATOM 791 C C . PRO A 1 102 ? 4.538 3.927 11.432 1.00 74.12 102 PRO A C 1
ATOM 793 O O . PRO A 1 102 ? 3.510 4.084 10.781 1.00 74.12 102 PRO A O 1
ATOM 796 N N . ALA A 1 103 ? 5.306 4.959 11.789 1.00 75.88 103 ALA A N 1
ATOM 797 C CA . ALA A 1 103 ? 4.907 6.359 11.612 1.00 75.88 103 ALA A CA 1
ATOM 798 C C . ALA A 1 103 ? 4.563 6.748 10.158 1.00 75.88 103 ALA A C 1
ATOM 800 O O . ALA A 1 103 ? 3.764 7.655 9.943 1.00 75.88 103 ALA A O 1
ATOM 801 N N . TRP A 1 104 ? 5.121 6.053 9.161 1.00 75.38 104 TRP A N 1
ATOM 802 C CA . TRP A 1 104 ? 4.807 6.288 7.748 1.00 75.38 104 TRP A CA 1
ATOM 803 C C . TRP A 1 104 ? 3.386 5.854 7.356 1.00 75.38 104 TRP A C 1
ATOM 805 O O . TRP A 1 104 ? 2.863 6.338 6.360 1.00 75.38 104 TRP A O 1
ATOM 815 N N . ALA A 1 105 ? 2.738 4.988 8.140 1.00 72.56 105 ALA A N 1
ATOM 816 C CA . ALA A 1 105 ? 1.365 4.545 7.895 1.00 72.56 105 ALA A CA 1
ATOM 817 C C . ALA A 1 105 ? 0.308 5.617 8.239 1.00 72.56 105 ALA A C 1
ATOM 819 O O . ALA A 1 105 ? -0.871 5.422 7.964 1.00 72.56 105 ALA A O 1
ATOM 820 N N . PHE A 1 106 ? 0.721 6.741 8.840 1.00 68.44 106 PHE A N 1
ATOM 821 C CA . PHE A 1 106 ? -0.150 7.845 9.268 1.00 68.44 106 PHE A CA 1
ATOM 822 C C . PHE A 1 106 ? 0.211 9.181 8.599 1.00 68.44 106 PHE A C 1
ATOM 824 O O . PHE A 1 106 ? 0.054 10.244 9.203 1.00 68.44 106 PHE A O 1
ATOM 831 N N . LEU A 1 107 ? 0.744 9.140 7.378 1.00 72.12 107 LEU A N 1
ATOM 832 C CA . LEU A 1 107 ? 1.040 10.357 6.625 1.00 72.12 107 LEU A CA 1
ATOM 833 C C . LEU A 1 107 ? -0.259 11.031 6.122 1.00 72.12 107 LEU A C 1
ATOM 835 O O . LEU A 1 107 ? -1.231 10.322 5.854 1.00 72.12 107 LEU A O 1
ATOM 839 N N . PRO A 1 108 ? -0.292 12.379 6.064 1.00 65.50 108 PRO A N 1
ATOM 840 C CA . PRO A 1 108 ? -1.463 13.166 5.666 1.00 65.50 108 PRO A CA 1
ATOM 841 C C . PRO A 1 108 ? -1.803 13.075 4.176 1.00 65.50 108 PRO A C 1
ATOM 843 O O . PRO A 1 108 ? -0.880 12.834 3.365 1.00 65.50 108 PRO A O 1
#

Radius of gyration: 24.65 Å; chains: 1; bounding box: 59×38×51 Å

Secondary structure (DSSP, 8-state):
------------TT--HHHHHHHHHHHHHHHHHHHHTT--PPPTTS--TT-GGGTT-S----HHHHHHSSPP--HHHHHHHHHHTT-PPPHHHHHHHHHH--GGGG--

Sequence (108 aa):
MTAVGVAQEQWPSWLTPELAARMTAELSAETAAMEATGSLVRPDDLYDPEDPDCASGPRFLDEEDLYDDLPPMSRVDGLEWELWAGAEQDEAEREMLRLKAPAWAFLP

Foldseek 3Di:
DDDPPDPPPPDDPVQDPVNVVVVVVVVVVVVVVCVVVVVPDDPPPPQDPPDPVSVVPPDDQDPVNVVVPDDDQDPVNVVVVVVVVPPDDDPVNVVVCVVPPDPVVPDD